Protein AF-B7K0J7-F1 (afdb_monomer)

Organism: Rippkaea orientalis (strain PCC 8801 / RF-1) (NCBI:txid41431)

Foldseek 3Di:
DAFQDDDPVLVVLVLVFLLQWDQDPVRFIKTFQQSVCVNLVHHSCVLVVVLPDDDPLNVVLVVVVQPSDWDFDFDDDPDPDDDRDTGIIDTPVNVLSVLVCCCPVVVRLSSLLVVVLCVVQPPVNSNVCSVVVHDSCVSVVSSVVSRRDDPVNSVVVVVVVVVVVVVVVD

Solvent-accessible surface area (backbone atoms only — not comparable to full-atom values): 9516 Å² total; per-residue (Å²): 138,77,53,50,87,77,59,73,71,40,54,56,31,39,56,53,16,57,66,43,46,44,75,45,97,87,69,52,50,28,33,26,43,39,37,42,18,40,31,63,76,44,53,54,56,45,58,61,54,51,61,69,48,94,42,76,64,45,51,56,42,38,75,75,67,39,75,67,63,68,47,80,41,79,45,83,60,93,55,99,82,59,72,81,45,70,42,53,24,32,44,51,69,44,46,53,52,51,38,50,44,38,24,69,77,67,60,32,60,57,30,42,40,52,48,51,50,32,69,76,63,36,59,65,53,56,49,51,32,46,74,70,71,41,85,62,63,70,55,53,57,46,46,54,54,55,32,58,40,43,73,66,59,48,51,52,52,52,50,51,53,52,50,54,57,51,59,77,78,108

Mean predicted aligned error: 8.56 Å

Nearest PDB structures (foldseek):
  6eu0-assembly1_O  TM=1.644E-01  e=5.983E+00  Saccharomyces cerevisiae S288C
  6f41-assembly1_O  TM=1.565E-01  e=8.458E+00  Saccharomyces cerevisiae S288C

Radius of gyration: 16.55 Å; Cα contacts (8 Å, |Δi|>4): 199; chains: 1; bounding box: 56×38×38 Å

Secondary structure (DSSP, 8-state):
-------HHHHHHHHHHHHT-EE-TTS-EEEEHHHHHHHTTS-TTHHHHHHHS--HHHHHHHHTT----EEEEEE--SSTT---EEEEEEEHHHHHHHHHHHHHHS--HHHHHHHHHHHHH-HHHHHHHHHTT---THHHHHHHHHHT--HHHHHHHHHHHHHHHHHTT-

Sequence (170 aa):
MHPFNIDQVHYTTLRHSIRTAIALSNGEKRIGIENIGIALGHSKQFFFKRTQRESKELKNLKQTGFSGQQVWVKIIGGDSNQELFRAKTLGLRDFVKLVTYEATVYRNMKAIILLAVFAETGIEKILEDAFSGRSIDFILDKIVHYSQWTYEELEEVLAYNRAEVRALYH

Structure (mmCIF, N/CA/C/O backbone):
data_AF-B7K0J7-F1
#
_entry.id   AF-B7K0J7-F1
#
loop_
_atom_site.group_PDB
_atom_site.id
_atom_site.type_symbol
_atom_site.label_atom_id
_atom_site.label_alt_id
_atom_site.label_comp_id
_atom_site.label_asym_id
_atom_site.label_entity_id
_atom_site.label_seq_id
_atom_site.pdbx_PDB_ins_code
_atom_site.Cartn_x
_atom_site.Cartn_y
_atom_site.Cartn_z
_atom_site.occupancy
_atom_site.B_iso_or_equiv
_atom_site.auth_seq_id
_atom_site.auth_comp_id
_atom_site.auth_asym_id
_atom_site.auth_atom_id
_atom_site.pdbx_PDB_model_num
ATOM 1 N N . MET A 1 1 ? -14.956 21.361 -13.566 1.00 52.00 1 MET A N 1
ATOM 2 C CA . MET A 1 1 ? -14.547 20.212 -12.731 1.00 52.00 1 MET A CA 1
ATOM 3 C C . MET A 1 1 ? -13.063 20.005 -12.914 1.00 52.00 1 MET A C 1
ATOM 5 O O . MET A 1 1 ? -12.617 20.060 -14.052 1.00 52.00 1 MET A O 1
ATOM 9 N N . HIS A 1 2 ? -12.303 19.873 -11.827 1.00 55.72 2 HIS A N 1
ATOM 10 C CA . HIS A 1 2 ? -10.849 19.736 -11.899 1.00 55.72 2 HIS A CA 1
ATOM 11 C C . HIS A 1 2 ? -10.445 18.285 -11.615 1.00 55.72 2 HIS A C 1
ATOM 13 O O . HIS A 1 2 ? -10.929 17.736 -10.625 1.00 55.72 2 HIS A O 1
ATOM 19 N N . PRO A 1 3 ? -9.583 17.680 -12.450 1.00 66.62 3 PRO A N 1
ATOM 20 C CA . PRO A 1 3 ? -9.031 16.354 -12.189 1.00 66.62 3 PRO A CA 1
ATOM 21 C C . PRO A 1 3 ? -8.203 16.355 -10.898 1.00 66.62 3 PRO A C 1
ATOM 23 O O . PRO A 1 3 ? -7.723 17.407 -10.451 1.00 66.62 3 PRO A O 1
ATOM 26 N N . PHE A 1 4 ? -8.006 15.178 -10.303 1.00 64.06 4 PHE A N 1
ATOM 27 C CA . PHE A 1 4 ? -7.170 15.045 -9.114 1.00 64.06 4 PHE A CA 1
ATOM 28 C C . PHE A 1 4 ? -5.702 15.305 -9.478 1.00 64.06 4 PHE A C 1
ATOM 30 O O . PHE A 1 4 ? -5.031 14.492 -10.107 1.00 64.06 4 PHE A O 1
ATOM 37 N N . ASN A 1 5 ? -5.173 16.459 -9.068 1.00 61.88 5 ASN A N 1
ATOM 38 C CA . ASN A 1 5 ? -3.778 16.796 -9.327 1.00 61.88 5 ASN A CA 1
ATOM 39 C C . ASN A 1 5 ? -2.861 15.989 -8.395 1.00 61.88 5 ASN A C 1
ATOM 41 O O . ASN A 1 5 ? -2.683 16.338 -7.225 1.00 61.88 5 ASN A O 1
ATOM 45 N N . ILE A 1 6 ? -2.298 14.897 -8.911 1.00 63.81 6 ILE A N 1
ATOM 46 C CA . ILE A 1 6 ? -1.166 14.212 -8.294 1.00 63.81 6 ILE A CA 1
ATOM 47 C C . ILE A 1 6 ? 0.085 14.554 -9.108 1.00 63.81 6 ILE A C 1
ATOM 49 O O . ILE A 1 6 ? 0.184 14.315 -10.310 1.00 63.81 6 ILE A O 1
ATOM 53 N N . ASP A 1 7 ? 1.050 15.147 -8.425 1.00 66.50 7 ASP A N 1
ATOM 54 C CA . ASP A 1 7 ? 2.318 15.622 -8.952 1.00 66.50 7 ASP A CA 1
ATOM 55 C C . ASP A 1 7 ? 3.334 14.481 -9.144 1.00 66.50 7 ASP A C 1
ATOM 57 O O . ASP A 1 7 ? 3.374 13.503 -8.391 1.00 66.50 7 ASP A O 1
ATOM 61 N N . GLN A 1 8 ? 4.214 14.629 -10.144 1.00 62.31 8 GLN A N 1
ATOM 62 C CA . GLN A 1 8 ? 5.187 13.605 -10.566 1.00 62.31 8 GLN A CA 1
ATOM 63 C C . GLN A 1 8 ? 6.116 13.085 -9.453 1.00 62.31 8 GLN A C 1
ATOM 65 O O . GLN A 1 8 ? 6.604 11.947 -9.504 1.00 62.31 8 GLN A O 1
ATOM 70 N N . VAL A 1 9 ? 6.335 13.893 -8.414 1.00 61.28 9 VAL A N 1
ATOM 71 C CA . VAL A 1 9 ? 7.146 13.549 -7.238 1.00 61.28 9 VAL A CA 1
ATOM 72 C C . VAL A 1 9 ? 6.511 12.404 -6.436 1.00 61.28 9 VAL A C 1
ATOM 74 O O . VAL A 1 9 ? 7.212 11.495 -5.973 1.00 61.28 9 VAL A O 1
ATOM 77 N N . HIS A 1 10 ? 5.181 12.375 -6.329 1.00 66.44 10 HIS A N 1
ATOM 78 C CA . HIS A 1 10 ? 4.468 11.323 -5.604 1.00 66.44 10 HIS A CA 1
ATOM 79 C C . HIS A 1 10 ? 4.527 9.975 -6.335 1.00 66.44 10 HIS A C 1
ATOM 81 O O . HIS A 1 10 ? 4.692 8.935 -5.692 1.00 66.44 10 HIS A O 1
ATOM 87 N N . TYR A 1 11 ? 4.508 9.983 -7.670 1.00 68.25 11 TYR A N 1
ATOM 88 C CA . TYR A 1 11 ? 4.612 8.765 -8.484 1.00 68.25 11 TYR A CA 1
ATOM 89 C C . TYR A 1 11 ? 5.983 8.113 -8.390 1.00 68.25 11 TYR A C 1
ATOM 91 O O . TYR A 1 11 ? 6.098 6.903 -8.177 1.00 68.25 11 TYR A O 1
ATOM 99 N N . THR A 1 12 ? 7.033 8.929 -8.488 1.00 68.88 12 THR A N 1
ATOM 100 C CA . THR A 1 12 ? 8.411 8.454 -8.346 1.00 68.88 12 THR A CA 1
ATOM 101 C C . THR A 1 12 ? 8.588 7.789 -6.987 1.00 68.88 12 THR A C 1
ATOM 103 O O . THR A 1 12 ? 9.160 6.704 -6.896 1.00 68.88 12 THR A O 1
ATOM 106 N N . THR A 1 13 ? 8.016 8.376 -5.940 1.00 72.94 13 THR A N 1
ATOM 107 C CA . THR A 1 13 ? 8.084 7.823 -4.589 1.00 72.94 13 THR A CA 1
ATOM 108 C C . THR A 1 13 ? 7.345 6.487 -4.466 1.00 72.94 13 THR A C 1
ATOM 110 O O . THR A 1 13 ? 7.898 5.537 -3.916 1.00 72.94 13 THR A O 1
ATOM 113 N N . LEU A 1 14 ? 6.142 6.357 -5.031 1.00 68.25 14 LEU A N 1
ATOM 114 C CA . LEU A 1 14 ? 5.400 5.094 -5.002 1.00 68.25 14 LEU A CA 1
ATOM 115 C C . LEU A 1 14 ? 6.125 3.971 -5.762 1.00 68.25 14 LEU A C 1
ATOM 117 O O . LEU A 1 14 ? 6.202 2.847 -5.265 1.00 68.25 14 LEU A O 1
ATOM 121 N N . ARG A 1 15 ? 6.718 4.275 -6.924 1.00 69.50 15 ARG A N 1
ATOM 122 C CA . ARG A 1 15 ? 7.559 3.326 -7.675 1.00 69.50 15 ARG A CA 1
ATOM 123 C C . ARG A 1 15 ? 8.718 2.823 -6.814 1.00 69.50 15 ARG A C 1
ATOM 125 O O . ARG A 1 15 ? 8.984 1.624 -6.779 1.00 69.50 15 ARG A O 1
ATOM 132 N N . HIS A 1 16 ? 9.376 3.721 -6.077 1.00 69.81 16 HIS A N 1
ATOM 133 C CA . HIS A 1 16 ? 10.431 3.347 -5.133 1.00 69.81 16 HIS A CA 1
ATOM 134 C C . HIS A 1 16 ? 9.893 2.503 -3.970 1.00 69.81 16 HIS A C 1
ATOM 136 O O . HIS A 1 16 ? 10.550 1.547 -3.575 1.00 69.81 16 HIS A O 1
ATOM 142 N N . SER A 1 17 ? 8.690 2.777 -3.456 1.00 68.88 17 SER A N 1
ATOM 143 C CA . SER A 1 17 ? 8.042 1.940 -2.432 1.00 68.88 17 SER A CA 1
ATOM 144 C C . SER A 1 17 ? 7.843 0.503 -2.891 1.00 68.88 17 SER A C 1
ATOM 146 O O . SER A 1 17 ? 8.211 -0.427 -2.177 1.00 68.88 17 SER A O 1
ATOM 148 N N . ILE A 1 18 ? 7.295 0.311 -4.091 1.00 69.31 18 ILE A N 1
ATOM 149 C CA . ILE A 1 18 ? 7.010 -1.026 -4.625 1.00 69.31 18 ILE A CA 1
ATOM 150 C C . ILE A 1 18 ? 8.317 -1.768 -4.927 1.00 69.31 18 ILE A C 1
ATOM 152 O O . ILE A 1 18 ? 8.426 -2.954 -4.639 1.00 69.31 18 ILE A O 1
ATOM 156 N N . ARG A 1 19 ? 9.353 -1.062 -5.393 1.00 67.69 19 ARG A N 1
ATOM 157 C CA . ARG A 1 19 ? 10.704 -1.626 -5.562 1.00 67.69 19 ARG A CA 1
ATOM 158 C C . ARG A 1 19 ? 11.373 -2.034 -4.250 1.00 67.69 19 ARG A C 1
ATOM 160 O O . ARG A 1 19 ? 12.245 -2.889 -4.264 1.00 67.69 19 ARG A O 1
ATOM 167 N N . THR A 1 20 ? 10.961 -1.452 -3.123 1.00 69.38 20 THR A N 1
ATOM 168 C CA . THR A 1 20 ? 11.383 -1.897 -1.782 1.00 69.38 20 THR A CA 1
ATOM 169 C C . THR A 1 20 ? 10.524 -3.035 -1.229 1.00 69.38 20 THR A C 1
ATOM 171 O O . THR A 1 20 ? 10.595 -3.330 -0.033 1.00 69.38 20 THR A O 1
ATOM 174 N N . ALA A 1 21 ? 9.688 -3.668 -2.057 1.00 73.62 21 ALA A N 1
ATOM 175 C CA . ALA A 1 21 ? 9.118 -4.952 -1.699 1.00 73.62 21 ALA A CA 1
ATOM 176 C C . ALA A 1 21 ? 10.246 -5.968 -1.492 1.00 73.62 21 ALA A C 1
ATOM 178 O O . ALA A 1 21 ? 11.230 -5.985 -2.229 1.00 73.62 21 ALA A O 1
ATOM 179 N N . ILE A 1 22 ? 10.107 -6.816 -0.476 1.00 73.88 22 ILE A N 1
ATOM 180 C CA . ILE A 1 22 ? 11.058 -7.881 -0.153 1.00 73.88 22 ILE A CA 1
ATOM 181 C C . ILE A 1 22 ? 10.269 -9.157 0.121 1.00 73.88 22 ILE A C 1
ATOM 183 O O . ILE A 1 22 ? 9.296 -9.137 0.879 1.00 73.88 22 ILE A O 1
ATOM 187 N N . ALA A 1 23 ? 10.691 -10.263 -0.484 1.00 76.31 23 ALA A N 1
ATOM 188 C CA . ALA A 1 23 ? 10.236 -11.594 -0.117 1.00 76.31 23 ALA A CA 1
ATOM 189 C C . ALA A 1 23 ? 11.196 -12.167 0.935 1.00 76.31 23 ALA A C 1
ATOM 191 O O . ALA A 1 23 ? 12.412 -12.181 0.738 1.00 76.31 23 ALA A O 1
ATOM 192 N N . LEU A 1 24 ? 10.660 -12.598 2.073 1.00 78.44 24 LEU A N 1
ATOM 193 C CA . LEU A 1 24 ? 11.421 -13.302 3.101 1.00 78.44 24 LEU A CA 1
ATOM 194 C C . LEU A 1 24 ? 11.575 -14.788 2.738 1.00 78.44 24 LEU A C 1
ATOM 196 O O . LEU A 1 24 ? 10.800 -15.336 1.957 1.00 78.44 24 LEU A O 1
ATOM 200 N N . SER A 1 25 ? 12.550 -15.468 3.348 1.00 76.19 25 SER A N 1
ATOM 201 C CA . SER A 1 25 ? 12.823 -16.899 3.114 1.00 76.19 25 SER A CA 1
ATOM 202 C C . SER A 1 25 ? 11.660 -17.828 3.484 1.00 76.19 25 SER A C 1
ATOM 204 O O . SER A 1 25 ? 11.588 -18.947 2.988 1.00 76.19 25 SER A O 1
ATOM 206 N N . ASN A 1 26 ? 10.735 -17.366 4.326 1.00 81.06 26 ASN A N 1
ATOM 207 C CA . ASN A 1 26 ? 9.499 -18.065 4.685 1.00 81.06 26 ASN A CA 1
ATOM 208 C C . ASN A 1 26 ? 8.348 -17.832 3.678 1.00 81.06 26 ASN A C 1
ATOM 210 O O . ASN A 1 26 ? 7.218 -18.223 3.955 1.00 81.06 26 ASN A O 1
ATOM 214 N N . GLY A 1 27 ? 8.604 -17.157 2.552 1.00 82.44 27 GLY A N 1
ATOM 215 C CA . GLY A 1 27 ? 7.600 -16.807 1.543 1.00 82.44 27 GLY A CA 1
ATOM 216 C C . GLY A 1 27 ? 6.769 -15.561 1.873 1.00 82.44 27 GLY A C 1
ATOM 217 O O . GLY A 1 27 ? 5.937 -15.146 1.066 1.00 82.44 27 GLY A O 1
ATOM 218 N N . GLU A 1 28 ? 6.984 -14.925 3.028 1.00 84.56 28 GLU A N 1
ATOM 219 C CA . GLU A 1 28 ? 6.267 -13.708 3.394 1.00 84.56 28 GLU A CA 1
ATOM 220 C C . GLU A 1 28 ? 6.708 -12.529 2.515 1.00 84.56 28 GLU A C 1
ATOM 222 O O . GLU A 1 28 ? 7.876 -12.137 2.499 1.00 84.56 28 GLU A O 1
ATOM 227 N N . LYS A 1 29 ? 5.747 -11.917 1.816 1.00 86.00 29 LYS A N 1
ATOM 228 C CA . LYS A 1 29 ? 5.955 -10.688 1.042 1.00 86.00 29 LYS A CA 1
ATOM 229 C C . LYS A 1 29 ? 5.757 -9.470 1.954 1.00 86.00 29 LYS A C 1
ATOM 231 O O . LYS A 1 29 ? 4.712 -9.316 2.598 1.00 86.00 29 LYS A O 1
ATOM 236 N N . ARG A 1 30 ? 6.751 -8.585 2.008 1.00 86.69 30 ARG A N 1
ATOM 237 C CA . ARG A 1 30 ? 6.750 -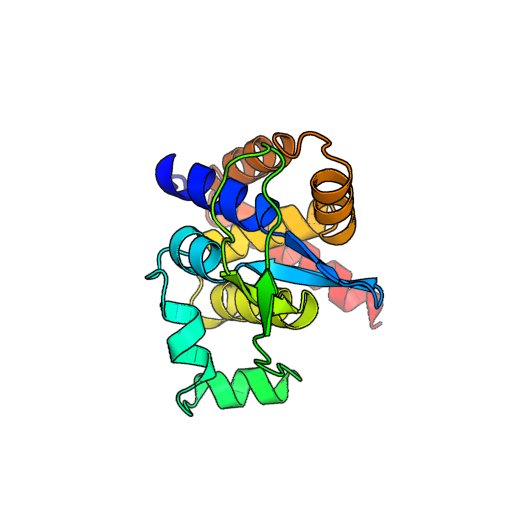7.366 2.832 1.00 86.69 30 ARG A CA 1
ATOM 238 C C . ARG A 1 30 ? 7.079 -6.142 1.986 1.00 86.69 30 ARG A C 1
ATOM 240 O O . ARG A 1 30 ? 7.755 -6.265 0.973 1.00 86.69 30 ARG A O 1
ATOM 247 N N . ILE A 1 31 ? 6.617 -4.963 2.397 1.00 85.75 31 ILE A N 1
ATOM 248 C CA . ILE A 1 31 ? 6.839 -3.702 1.668 1.00 85.75 31 ILE A CA 1
ATOM 249 C C . ILE A 1 31 ? 7.470 -2.657 2.591 1.00 85.75 31 ILE A C 1
ATOM 251 O O . ILE A 1 31 ? 7.086 -2.542 3.759 1.00 85.75 31 ILE A O 1
ATOM 255 N N . GLY A 1 32 ? 8.444 -1.901 2.075 1.00 85.12 32 GLY A N 1
ATOM 256 C CA . GLY A 1 32 ? 9.087 -0.789 2.775 1.00 85.12 32 GLY A CA 1
ATOM 257 C C . GLY A 1 32 ? 8.123 0.367 3.068 1.00 85.12 32 GLY A C 1
ATOM 258 O O . GLY A 1 32 ? 7.550 0.955 2.156 1.00 85.12 32 GLY A O 1
ATOM 259 N N . ILE A 1 33 ? 7.949 0.726 4.343 1.00 83.44 33 ILE A N 1
ATOM 260 C CA . ILE A 1 33 ? 6.883 1.656 4.771 1.00 83.44 33 ILE A CA 1
ATOM 261 C C . ILE A 1 33 ? 7.216 3.142 4.612 1.00 83.44 33 ILE A C 1
ATOM 263 O O . ILE A 1 33 ? 6.311 3.974 4.621 1.00 83.44 33 ILE A O 1
ATOM 267 N N . GLU A 1 34 ? 8.494 3.496 4.499 1.00 81.81 34 GLU A N 1
ATOM 268 C CA . GLU A 1 34 ? 8.930 4.899 4.502 1.00 81.81 34 GLU A CA 1
ATOM 269 C C . GLU A 1 34 ? 8.513 5.623 3.222 1.00 81.81 34 GLU A C 1
ATOM 271 O O . GLU A 1 34 ? 7.915 6.700 3.268 1.00 81.81 34 GLU A O 1
ATOM 276 N N . ASN A 1 35 ? 8.771 4.988 2.078 1.00 76.56 35 ASN A N 1
ATOM 277 C CA . ASN A 1 35 ? 8.389 5.517 0.776 1.00 76.56 35 ASN A CA 1
ATOM 278 C C . ASN A 1 35 ? 6.863 5.480 0.595 1.00 76.56 35 ASN A C 1
ATOM 280 O O . ASN A 1 35 ? 6.307 6.350 -0.069 1.00 76.56 35 ASN A O 1
ATOM 284 N N . ILE A 1 36 ? 6.156 4.537 1.235 1.00 78.25 36 ILE A N 1
ATOM 285 C CA . ILE A 1 36 ? 4.684 4.515 1.240 1.00 78.25 36 ILE A CA 1
ATOM 286 C C . ILE A 1 36 ? 4.140 5.736 1.983 1.00 78.25 36 ILE A C 1
ATOM 288 O O . ILE A 1 36 ? 3.197 6.361 1.505 1.00 78.25 36 ILE A O 1
ATOM 292 N N . GLY A 1 37 ? 4.735 6.088 3.130 1.00 82.12 37 GLY A N 1
ATOM 293 C CA . GLY A 1 37 ? 4.403 7.308 3.873 1.00 82.12 37 GLY A CA 1
ATOM 294 C C . GLY A 1 37 ? 4.378 8.517 2.952 1.00 82.12 37 GLY A C 1
ATOM 295 O O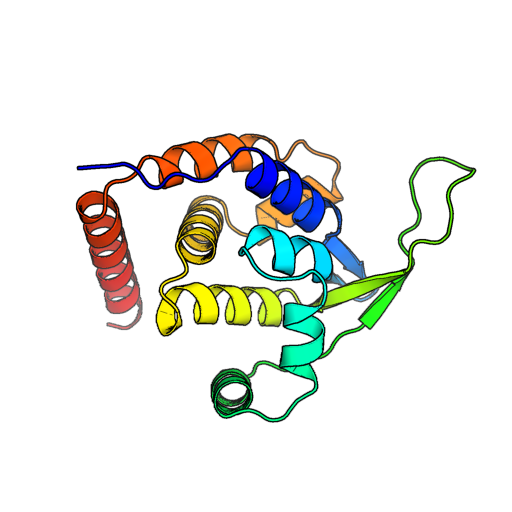 . GLY A 1 37 ? 3.349 9.173 2.819 1.00 82.12 37 GLY A O 1
ATOM 296 N N . ILE A 1 38 ? 5.478 8.727 2.235 1.00 81.38 38 ILE A N 1
ATOM 297 C CA . ILE A 1 38 ? 5.599 9.822 1.271 1.00 81.38 38 ILE A CA 1
ATOM 2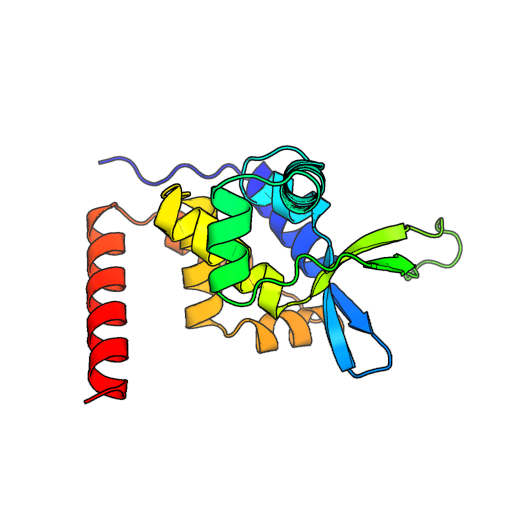98 C C . ILE A 1 38 ? 4.606 9.669 0.109 1.00 81.38 38 ILE A C 1
ATOM 300 O O . ILE A 1 38 ? 3.946 10.638 -0.255 1.00 81.38 38 ILE A O 1
ATOM 304 N N . ALA A 1 39 ? 4.450 8.468 -0.454 1.00 76.75 39 ALA A N 1
ATOM 305 C CA . ALA A 1 39 ? 3.552 8.225 -1.584 1.00 76.75 39 ALA A CA 1
ATOM 306 C C . ALA A 1 39 ? 2.087 8.546 -1.252 1.00 76.75 39 ALA A C 1
ATOM 308 O O . ALA A 1 39 ? 1.334 8.961 -2.126 1.00 76.75 39 ALA A O 1
ATOM 309 N N . LEU A 1 40 ? 1.697 8.413 0.017 1.00 82.56 40 LEU A N 1
ATOM 310 C CA . LEU A 1 40 ? 0.369 8.761 0.517 1.00 82.56 40 LEU A CA 1
ATOM 311 C C . LEU A 1 40 ? 0.261 10.214 1.017 1.00 82.56 40 LEU A C 1
ATOM 313 O O . LEU A 1 40 ? -0.782 10.597 1.541 1.00 82.56 40 LEU A O 1
ATOM 317 N N . GLY A 1 41 ? 1.297 11.037 0.814 1.00 82.00 41 GLY A N 1
ATOM 318 C CA . GLY A 1 41 ? 1.329 12.453 1.194 1.00 82.00 41 GLY A CA 1
ATOM 319 C C . GLY A 1 41 ? 1.721 12.717 2.650 1.00 82.00 41 GLY A C 1
ATOM 320 O O . GLY A 1 41 ? 1.505 13.818 3.150 1.00 82.00 41 GLY A O 1
ATOM 321 N N . HIS A 1 42 ? 2.292 11.729 3.338 1.00 86.62 42 HIS A N 1
ATOM 322 C CA . HIS A 1 42 ? 2.717 11.825 4.733 1.00 86.62 42 HIS A CA 1
ATOM 323 C C . HIS A 1 42 ? 4.246 11.899 4.872 1.00 86.62 42 HIS A C 1
ATOM 325 O O . HIS A 1 42 ? 5.008 11.739 3.922 1.00 86.62 42 HIS A O 1
ATOM 331 N N . SER A 1 43 ? 4.736 12.106 6.098 1.00 84.12 43 SER A N 1
ATOM 332 C CA . SER A 1 43 ? 6.178 12.013 6.384 1.00 84.12 43 SER A CA 1
ATOM 333 C C . SER A 1 43 ? 6.702 10.568 6.285 1.00 84.12 43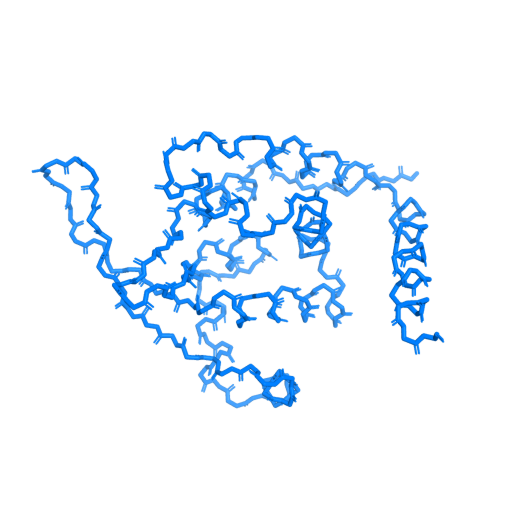 SER A C 1
ATOM 335 O O . SER A 1 43 ? 5.966 9.618 6.559 1.00 84.12 43 SER A O 1
ATOM 337 N N . LYS A 1 44 ? 8.007 10.388 6.018 1.00 80.94 44 LYS A N 1
ATOM 338 C CA . LYS A 1 44 ? 8.688 9.067 6.017 1.00 80.94 44 LYS A CA 1
ATOM 339 C C . LYS A 1 44 ? 8.403 8.231 7.270 1.00 80.94 44 LYS A C 1
ATOM 341 O O . LYS A 1 44 ? 8.267 7.016 7.212 1.00 80.94 44 LYS A O 1
ATOM 346 N N . GLN A 1 45 ? 8.306 8.894 8.420 1.00 80.56 45 GLN A N 1
ATOM 347 C CA . GLN A 1 45 ? 8.113 8.251 9.720 1.00 80.56 45 GLN A CA 1
ATOM 348 C C . GLN A 1 45 ? 6.639 8.104 10.107 1.00 80.56 45 GLN A C 1
ATOM 350 O O . GLN A 1 45 ? 6.354 7.623 11.202 1.00 80.56 45 GLN A O 1
ATOM 355 N N . PHE A 1 46 ? 5.700 8.545 9.269 1.00 82.44 46 PHE A N 1
ATOM 356 C CA . PHE A 1 46 ? 4.289 8.616 9.634 1.00 82.44 46 PHE A CA 1
ATOM 357 C C . PHE A 1 46 ? 3.748 7.257 10.072 1.00 82.44 46 PHE A C 1
ATOM 359 O O . PHE A 1 46 ? 3.305 7.107 11.210 1.00 82.44 46 PHE A O 1
ATOM 366 N N . PHE A 1 47 ? 3.881 6.238 9.221 1.00 76.75 47 PHE A N 1
ATOM 367 C CA . PHE A 1 47 ? 3.399 4.898 9.547 1.00 76.75 47 PHE A CA 1
ATOM 368 C C . PHE A 1 47 ? 4.169 4.257 10.692 1.00 76.75 47 PHE A C 1
ATOM 370 O O . PHE A 1 47 ? 3.573 3.580 11.525 1.00 76.75 47 PHE A O 1
ATOM 377 N N . PHE A 1 48 ? 5.464 4.547 10.810 1.00 77.75 48 PHE A N 1
ATOM 378 C CA . PHE A 1 48 ? 6.251 4.115 11.957 1.00 77.75 48 PHE A CA 1
ATOM 379 C C . PHE A 1 48 ? 5.672 4.644 13.278 1.00 77.75 48 PHE A C 1
ATOM 381 O O . PHE A 1 48 ? 5.319 3.862 14.163 1.00 77.75 48 PHE A O 1
ATOM 388 N N . LYS A 1 49 ? 5.490 5.963 13.387 1.00 79.62 49 LYS A N 1
ATOM 389 C CA . LYS A 1 49 ? 4.931 6.608 14.584 1.00 79.62 49 LYS A CA 1
ATOM 390 C C . LYS A 1 49 ? 3.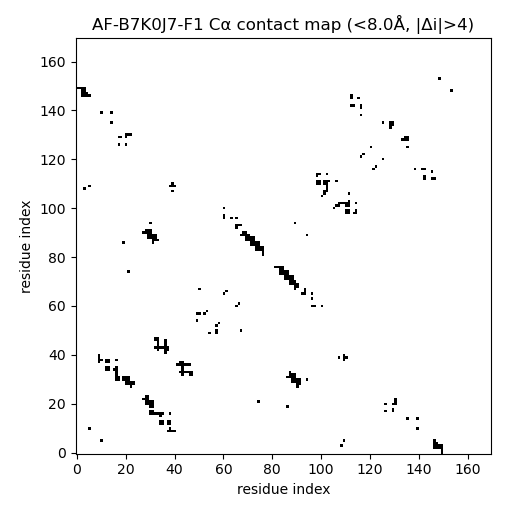510 6.125 14.868 1.00 79.62 49 LYS A C 1
ATOM 392 O O . LYS A 1 49 ? 3.158 5.869 16.019 1.00 79.62 49 LYS A O 1
ATOM 397 N N . ARG A 1 50 ? 2.716 5.940 13.812 1.00 74.00 50 ARG A N 1
ATOM 398 C CA . ARG A 1 50 ? 1.315 5.519 13.889 1.00 74.00 50 ARG A CA 1
ATOM 399 C C . ARG A 1 50 ? 1.136 4.104 14.435 1.00 74.00 50 ARG A C 1
ATOM 401 O O . ARG A 1 50 ? 0.173 3.846 15.143 1.00 74.00 50 ARG A O 1
ATOM 408 N N . THR A 1 51 ? 2.066 3.198 14.145 1.00 72.50 51 THR A N 1
ATOM 409 C CA . THR A 1 51 ? 2.033 1.828 14.687 1.00 72.50 51 THR A CA 1
ATOM 410 C C . THR A 1 51 ? 2.542 1.701 16.121 1.00 72.50 51 THR A C 1
ATOM 412 O O . THR A 1 51 ? 2.271 0.691 16.761 1.00 72.50 51 THR A O 1
ATOM 415 N N . GLN A 1 52 ? 3.285 2.690 16.628 1.00 73.50 52 GLN A N 1
ATOM 416 C CA . GLN A 1 52 ? 3.872 2.636 17.971 1.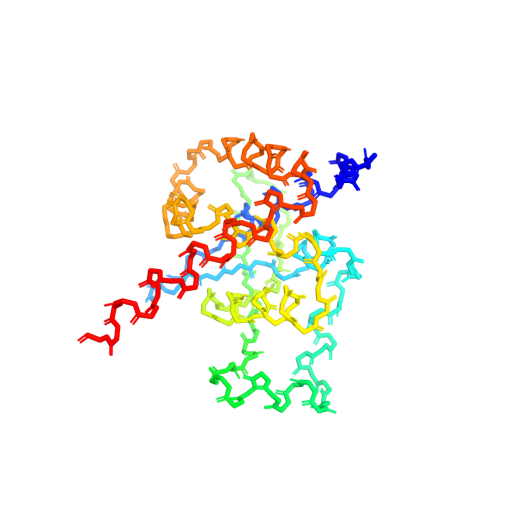00 73.50 52 GLN A CA 1
ATOM 417 C C . GLN A 1 52 ? 2.999 3.287 19.041 1.00 73.50 52 GLN A C 1
ATOM 419 O O . GLN A 1 52 ? 2.997 2.842 20.186 1.00 73.50 52 GLN A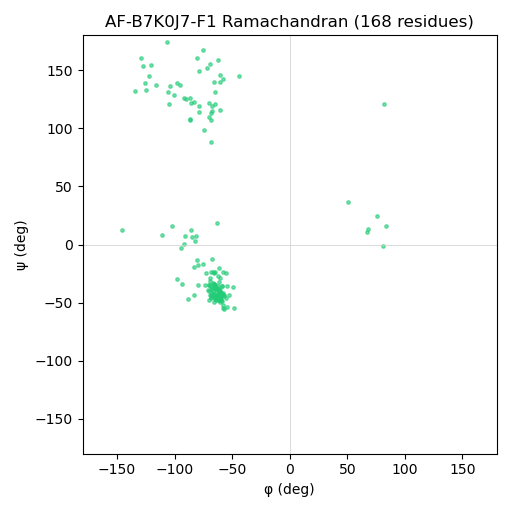 O 1
ATOM 424 N N . ARG A 1 53 ? 2.274 4.352 18.691 1.00 76.12 53 ARG A N 1
ATOM 425 C CA . ARG A 1 53 ? 1.436 5.076 19.645 1.00 76.12 53 ARG A CA 1
ATOM 426 C C . ARG A 1 53 ? 0.036 4.481 19.665 1.00 76.12 53 ARG A C 1
ATOM 428 O O . ARG A 1 53 ? -0.627 4.436 18.631 1.00 76.12 53 ARG A O 1
ATOM 435 N N . GLU A 1 54 ? -0.446 4.083 20.841 1.00 71.81 54 GLU A N 1
ATOM 436 C CA . GLU A 1 54 ? -1.857 3.731 20.988 1.00 71.81 54 GLU A CA 1
ATOM 437 C C . GLU A 1 54 ? -2.735 4.941 20.655 1.00 71.81 54 GLU A C 1
ATOM 439 O O . GLU A 1 54 ? -2.703 5.973 21.326 1.00 71.81 54 GLU A O 1
ATOM 444 N N . SER A 1 55 ? -3.518 4.811 19.589 1.00 80.19 55 SER A N 1
ATOM 445 C CA . SER A 1 55 ? -4.526 5.780 19.177 1.00 80.19 55 SER A CA 1
ATOM 446 C C . SER A 1 55 ? -5.854 5.068 18.936 1.00 80.19 55 SER A C 1
ATOM 448 O O . SER A 1 55 ? -5.899 3.853 18.722 1.00 80.19 55 SER A O 1
ATOM 450 N N . LYS A 1 56 ? -6.957 5.824 18.950 1.00 81.06 56 LYS A N 1
ATOM 451 C CA . LYS A 1 56 ? -8.281 5.304 18.567 1.00 81.06 56 LYS A CA 1
ATOM 452 C C . LYS A 1 56 ? -8.244 4.666 17.171 1.00 81.06 56 LYS A C 1
ATOM 454 O O . LYS A 1 56 ? -8.855 3.634 16.936 1.00 81.06 56 LYS A O 1
ATOM 459 N N . GLU A 1 57 ? -7.451 5.241 16.277 1.00 77.94 57 GLU A N 1
ATOM 460 C CA . GLU A 1 57 ? -7.259 4.768 14.906 1.00 77.94 57 GLU A CA 1
ATOM 461 C C . GLU A 1 57 ? -6.503 3.434 14.871 1.00 77.94 57 GLU A C 1
ATOM 463 O O . GLU A 1 57 ? -6.912 2.513 14.170 1.00 77.94 57 GLU A O 1
ATOM 468 N N . LEU A 1 58 ? -5.435 3.289 15.668 1.00 79.31 58 LEU A N 1
ATOM 469 C CA . LEU A 1 58 ? -4.704 2.026 15.781 1.00 79.31 58 LEU A CA 1
ATOM 470 C C . LEU A 1 58 ? -5.583 0.926 16.391 1.00 79.31 58 LEU A C 1
ATOM 472 O O . LEU A 1 58 ? -5.479 -0.227 15.983 1.00 79.31 58 LEU A O 1
ATOM 476 N N . LYS A 1 59 ? -6.478 1.269 17.328 1.00 83.75 59 LYS A N 1
ATOM 477 C CA . LYS A 1 59 ? -7.477 0.329 17.863 1.00 83.75 59 LYS A CA 1
ATOM 478 C C . LYS A 1 59 ? -8.438 -0.147 16.770 1.00 83.75 59 LYS A C 1
ATOM 480 O O . LYS A 1 59 ? -8.628 -1.353 16.639 1.00 83.75 59 LYS A O 1
ATOM 485 N N . ASN A 1 60 ? -8.964 0.763 15.950 1.00 82.50 60 ASN A N 1
ATOM 486 C CA . ASN A 1 60 ? -9.829 0.410 14.818 1.00 82.50 60 ASN A CA 1
ATOM 487 C C . ASN A 1 60 ? -9.097 -0.484 13.806 1.00 82.50 60 ASN A C 1
ATOM 489 O O . ASN A 1 60 ? -9.627 -1.504 13.379 1.00 82.50 60 ASN A O 1
ATOM 493 N N . LEU A 1 61 ? -7.845 -0.158 13.473 1.00 82.88 61 LEU A N 1
ATOM 494 C CA . LEU A 1 61 ? -7.014 -1.004 12.615 1.00 82.88 61 LEU A CA 1
ATOM 495 C C . LEU A 1 61 ? -6.817 -2.398 13.227 1.00 82.88 61 LEU A C 1
ATOM 497 O O . LEU A 1 61 ? -7.036 -3.400 12.546 1.00 82.88 61 LEU A O 1
ATOM 501 N N . LYS A 1 62 ? -6.461 -2.492 14.514 1.00 86.25 62 LYS A N 1
ATOM 502 C CA . LYS A 1 62 ? -6.280 -3.777 15.212 1.00 86.25 62 LYS A CA 1
ATOM 503 C C . LYS A 1 62 ? -7.548 -4.639 15.196 1.00 86.25 62 LYS A C 1
ATOM 505 O O . LYS A 1 62 ? -7.431 -5.849 15.034 1.00 86.25 62 LYS A O 1
ATOM 510 N N . GLN A 1 63 ? -8.742 -4.043 15.275 1.00 86.12 63 GLN A N 1
ATOM 511 C CA . GLN A 1 63 ? -10.017 -4.772 15.147 1.00 86.12 63 GLN A CA 1
ATOM 512 C C . GLN A 1 63 ? -10.196 -5.433 13.772 1.00 86.12 63 GLN A C 1
ATOM 514 O O . GLN A 1 63 ? -10.825 -6.479 13.674 1.00 86.12 63 GLN A O 1
ATOM 519 N N . THR A 1 64 ? -9.576 -4.891 12.719 1.00 80.62 64 THR A N 1
ATOM 520 C CA . THR A 1 64 ? -9.531 -5.531 11.389 1.00 80.62 64 THR A CA 1
ATOM 521 C C . THR A 1 64 ? -8.439 -6.607 11.277 1.00 80.62 64 THR A C 1
ATOM 523 O O . THR A 1 64 ? -8.148 -7.114 10.193 1.00 80.62 64 THR A O 1
ATOM 526 N N . GLY A 1 65 ? -7.770 -6.945 12.384 1.00 85.81 65 GLY A N 1
ATOM 527 C CA . GLY A 1 65 ? -6.634 -7.864 12.441 1.00 85.81 65 GLY A CA 1
ATOM 528 C C . GLY A 1 65 ? -5.325 -7.259 11.927 1.00 85.81 65 GLY A C 1
ATOM 529 O O . GLY A 1 65 ? -4.494 -7.995 11.396 1.00 85.81 65 GLY A O 1
ATOM 530 N N . PHE A 1 66 ? -5.174 -5.932 11.949 1.00 88.12 66 PHE A N 1
ATOM 531 C CA . PHE A 1 66 ? -3.894 -5.277 11.664 1.00 88.12 66 PHE A CA 1
ATOM 532 C C . PHE A 1 66 ? -2.895 -5.600 12.779 1.00 88.12 66 PHE A C 1
ATOM 534 O O . PHE A 1 66 ? -3.139 -5.250 13.937 1.00 88.12 66 PHE A O 1
ATOM 541 N N . SER A 1 67 ? -1.781 -6.254 12.447 1.00 87.62 67 SER A N 1
ATOM 542 C CA . SER A 1 67 ? -0.767 -6.614 13.448 1.00 87.62 67 SER A CA 1
ATOM 543 C C . SER A 1 67 ? 0.132 -5.427 13.801 1.00 87.62 67 SER A C 1
ATOM 545 O O . SER A 1 67 ? 0.556 -5.276 14.946 1.00 87.62 67 SER A O 1
ATOM 547 N N . GLY A 1 68 ? 0.420 -4.570 12.816 1.00 83.94 68 GLY A N 1
ATOM 548 C CA . GLY A 1 68 ? 1.393 -3.488 12.937 1.00 83.94 68 GLY A CA 1
ATOM 549 C C . GLY A 1 68 ? 2.834 -3.979 13.077 1.00 83.94 68 GLY A C 1
ATOM 550 O O . GLY A 1 68 ? 3.717 -3.175 13.379 1.00 83.94 68 GLY A O 1
ATOM 551 N N . GLN A 1 69 ? 3.092 -5.276 12.864 1.00 86.12 69 GLN A N 1
ATOM 552 C CA . GLN A 1 69 ? 4.412 -5.864 13.032 1.00 86.12 69 GLN A CA 1
ATOM 553 C C . GLN A 1 69 ? 5.363 -5.348 11.954 1.00 86.12 69 GLN A C 1
ATOM 555 O O . GLN A 1 69 ? 5.253 -5.667 10.766 1.00 86.12 69 GLN A O 1
ATOM 560 N N . GLN A 1 70 ? 6.351 -4.576 12.394 1.00 86.06 70 GLN A N 1
ATOM 561 C CA . GLN A 1 70 ? 7.394 -4.048 11.532 1.00 86.06 70 GLN A CA 1
ATOM 562 C C . GLN A 1 70 ? 8.692 -4.814 11.729 1.00 86.06 70 GLN A C 1
ATOM 564 O O . GLN A 1 70 ? 9.107 -5.067 12.858 1.00 86.06 70 GLN A O 1
ATOM 569 N N . VAL A 1 71 ? 9.350 -5.134 10.621 1.00 85.06 71 VAL A N 1
ATOM 570 C CA . VAL A 1 71 ? 10.608 -5.882 10.609 1.00 85.06 71 VAL A CA 1
ATOM 571 C C . VAL A 1 71 ? 11.637 -5.073 9.839 1.00 85.06 71 VAL A C 1
ATOM 573 O O . VAL A 1 71 ? 11.350 -4.551 8.758 1.00 85.06 71 VAL A O 1
ATOM 576 N N . TRP A 1 72 ? 12.828 -4.953 10.416 1.00 83.00 72 TRP A N 1
ATOM 577 C CA . TRP A 1 72 ? 13.988 -4.415 9.722 1.00 83.00 72 TRP A CA 1
ATOM 578 C C . TRP A 1 72 ? 14.567 -5.501 8.833 1.00 83.00 72 TRP A C 1
ATOM 580 O O . TRP A 1 72 ? 14.978 -6.549 9.329 1.00 83.00 72 TRP A O 1
ATOM 590 N N . VAL A 1 73 ? 14.596 -5.250 7.531 1.00 78.25 73 VAL A N 1
ATOM 591 C CA . VAL A 1 73 ? 15.129 -6.199 6.559 1.00 78.25 73 VAL A CA 1
ATOM 592 C C . VAL A 1 73 ? 16.348 -5.583 5.894 1.00 78.25 73 VAL A C 1
ATOM 594 O O . VAL A 1 73 ? 16.369 -4.392 5.575 1.00 78.25 73 VAL A O 1
ATOM 597 N N . LYS A 1 74 ? 17.387 -6.400 5.736 1.00 71.62 74 LYS A N 1
ATOM 598 C CA . LYS A 1 74 ? 18.607 -6.039 5.022 1.00 71.62 74 LYS A CA 1
ATOM 599 C C . LYS A 1 74 ? 18.322 -6.159 3.526 1.00 71.62 74 LYS A C 1
ATOM 601 O O . LYS A 1 74 ? 18.077 -7.265 3.051 1.00 71.62 74 LYS A O 1
ATOM 606 N N . ILE A 1 75 ? 18.335 -5.045 2.804 1.00 65.25 75 ILE A N 1
ATOM 607 C CA . ILE A 1 75 ? 18.263 -5.052 1.343 1.00 65.25 75 ILE A CA 1
ATOM 608 C C . ILE A 1 75 ? 19.689 -5.225 0.830 1.00 65.25 75 ILE A C 1
ATOM 610 O O . ILE A 1 75 ? 20.572 -4.437 1.166 1.00 65.25 75 ILE A O 1
ATOM 614 N N . ILE A 1 76 ? 19.920 -6.278 0.051 1.00 57.09 76 ILE A N 1
ATOM 615 C CA . ILE A 1 76 ? 21.171 -6.442 -0.688 1.00 57.09 76 ILE A CA 1
ATOM 616 C C . ILE A 1 76 ? 20.972 -5.700 -2.010 1.00 57.09 76 ILE A C 1
ATOM 618 O O . ILE A 1 76 ? 20.178 -6.130 -2.843 1.00 57.09 76 ILE A O 1
ATOM 622 N N . GLY A 1 77 ? 21.621 -4.544 -2.160 1.00 55.06 77 GLY A N 1
ATOM 623 C CA . GLY A 1 77 ? 21.661 -3.826 -3.433 1.00 55.06 77 GLY A CA 1
ATOM 624 C C . GLY A 1 77 ? 22.428 -4.644 -4.472 1.00 55.06 77 GLY A C 1
ATOM 625 O O . GLY A 1 77 ? 23.426 -5.276 -4.138 1.00 55.06 77 GLY A O 1
ATOM 626 N N . GLY A 1 78 ? 21.942 -4.658 -5.715 1.00 45.75 78 GLY A N 1
ATOM 627 C CA . GLY A 1 78 ? 22.500 -5.474 -6.801 1.00 45.75 78 GLY A CA 1
ATOM 628 C C . GLY A 1 78 ? 23.904 -5.073 -7.268 1.00 45.75 78 GLY A C 1
ATOM 629 O O . GLY A 1 78 ? 24.532 -5.859 -7.968 1.00 45.75 78 GLY A O 1
ATOM 630 N N . ASP A 1 79 ? 24.416 -3.908 -6.860 1.00 48.09 79 ASP A N 1
ATOM 631 C CA . ASP A 1 79 ? 25.773 -3.470 -7.191 1.00 48.09 79 ASP A CA 1
ATOM 632 C C . ASP A 1 79 ? 26.736 -3.700 -6.026 1.00 48.09 79 ASP A C 1
ATOM 634 O O . ASP A 1 79 ? 26.508 -3.280 -4.888 1.00 48.09 79 ASP A O 1
ATOM 638 N N . SER A 1 80 ? 27.849 -4.353 -6.354 1.00 45.78 80 SER A N 1
ATOM 639 C CA . SER A 1 80 ? 28.855 -4.981 -5.489 1.00 45.78 80 SER A CA 1
ATOM 640 C C . SER A 1 80 ? 29.640 -4.051 -4.551 1.00 45.78 80 SER A C 1
ATOM 642 O O . SER A 1 80 ? 30.698 -4.440 -4.068 1.00 45.78 80 SER A O 1
ATOM 644 N N . ASN A 1 81 ? 29.154 -2.840 -4.276 1.00 46.41 81 ASN A N 1
ATOM 645 C CA . ASN A 1 81 ? 29.800 -1.887 -3.370 1.00 46.41 81 ASN A CA 1
ATOM 646 C C . ASN A 1 81 ? 28.833 -1.009 -2.554 1.00 46.41 81 ASN A C 1
ATOM 648 O O . ASN A 1 81 ? 29.269 -0.026 -1.957 1.00 46.41 81 ASN A O 1
ATOM 652 N N . GLN A 1 82 ? 27.533 -1.318 -2.510 1.00 48.22 82 GLN A N 1
ATOM 653 C CA . GLN A 1 82 ? 26.561 -0.452 -1.834 1.00 48.22 82 GLN A CA 1
ATOM 654 C C . GLN A 1 82 ? 26.208 -0.902 -0.413 1.00 48.22 82 GLN A C 1
ATOM 656 O O . GLN A 1 82 ? 26.040 -2.084 -0.113 1.00 48.22 82 GLN A O 1
ATOM 661 N N . GLU A 1 83 ? 26.110 0.102 0.457 1.00 47.16 83 GLU A N 1
ATOM 662 C CA . GLU A 1 83 ? 25.774 0.026 1.873 1.00 47.16 83 GLU A CA 1
ATOM 663 C C . GLU A 1 83 ? 24.599 -0.915 2.162 1.00 47.16 83 GLU A C 1
ATOM 665 O O . GLU A 1 83 ? 23.628 -1.023 1.415 1.00 47.16 83 GLU A O 1
ATOM 670 N N . LEU A 1 84 ? 24.671 -1.592 3.307 1.00 51.84 84 LEU A N 1
ATOM 671 C CA . LEU A 1 84 ? 23.595 -2.440 3.802 1.00 51.84 84 LEU A CA 1
ATOM 672 C C . LEU A 1 84 ? 22.398 -1.572 4.202 1.00 51.84 84 LEU A C 1
ATOM 674 O O . LEU A 1 84 ? 22.264 -1.183 5.364 1.00 51.84 84 LEU A O 1
ATOM 678 N N . PHE A 1 85 ? 21.508 -1.291 3.255 1.00 57.75 85 PHE A N 1
ATOM 679 C CA . PHE A 1 85 ? 20.280 -0.562 3.536 1.00 57.75 85 PHE A CA 1
ATOM 680 C C . PHE A 1 85 ? 19.368 -1.424 4.413 1.00 57.75 85 PHE A C 1
ATOM 682 O O . PHE A 1 85 ? 18.896 -2.493 4.018 1.00 57.75 85 PHE A O 1
ATOM 689 N N . ARG A 1 86 ? 19.123 -0.964 5.643 1.00 68.88 86 ARG A N 1
ATOM 690 C CA . ARG A 1 86 ? 18.077 -1.520 6.503 1.00 68.88 86 ARG A CA 1
ATOM 691 C C . ARG A 1 86 ? 16.780 -0.801 6.173 1.00 68.88 86 ARG A C 1
ATOM 693 O O . ARG A 1 86 ? 16.617 0.359 6.533 1.00 68.88 86 ARG A O 1
ATOM 700 N N . ALA A 1 87 ? 15.856 -1.491 5.519 1.00 73.12 87 ALA A N 1
ATOM 701 C CA . ALA A 1 87 ? 14.522 -0.962 5.286 1.00 73.12 87 ALA A CA 1
ATOM 702 C C . ALA A 1 87 ? 13.569 -1.452 6.369 1.00 73.12 87 ALA A C 1
ATOM 704 O O . ALA A 1 87 ? 13.560 -2.632 6.740 1.00 73.12 87 ALA A O 1
ATOM 705 N N . LYS A 1 88 ? 12.730 -0.543 6.863 1.00 85.19 88 LYS A N 1
ATOM 706 C CA . LYS A 1 88 ? 11.622 -0.914 7.730 1.00 85.19 88 LYS A CA 1
ATOM 707 C C . LYS A 1 88 ? 10.446 -1.370 6.883 1.00 85.19 88 LYS A C 1
ATOM 709 O O . LYS A 1 88 ? 9.958 -0.624 6.038 1.00 85.19 88 LYS A O 1
ATOM 714 N N . THR A 1 89 ? 9.984 -2.589 7.121 1.00 86.94 89 THR A N 1
ATOM 715 C CA . THR A 1 89 ? 8.961 -3.222 6.287 1.00 86.94 89 THR A CA 1
ATOM 716 C C . THR A 1 89 ? 7.716 -3.586 7.078 1.00 86.94 89 THR A C 1
ATOM 718 O O . THR A 1 89 ? 7.790 -3.853 8.281 1.00 86.94 89 THR A O 1
ATOM 721 N N . LEU A 1 90 ? 6.583 -3.670 6.388 1.00 88.19 90 LEU A N 1
ATOM 722 C CA . LEU A 1 90 ? 5.300 -4.155 6.892 1.00 88.19 90 LEU A CA 1
ATOM 723 C C . LEU A 1 90 ? 4.836 -5.335 6.036 1.00 88.19 90 LEU A C 1
ATOM 725 O O . LEU A 1 90 ? 5.090 -5.358 4.831 1.00 88.19 90 LEU A O 1
ATOM 729 N N . GLY A 1 91 ? 4.173 -6.313 6.654 1.00 88.19 91 GLY A N 1
ATOM 730 C CA . GLY A 1 91 ? 3.588 -7.433 5.919 1.00 88.19 91 GLY A CA 1
ATOM 731 C C . GLY A 1 91 ? 2.539 -6.948 4.919 1.00 88.19 91 GLY A C 1
ATOM 732 O O . GLY A 1 91 ? 1.816 -5.985 5.190 1.00 88.19 91 GLY A O 1
ATOM 733 N N . LEU A 1 92 ? 2.432 -7.623 3.773 1.00 87.69 92 LEU A N 1
ATOM 734 C CA . LEU A 1 92 ? 1.529 -7.227 2.689 1.00 87.69 92 LEU A CA 1
ATOM 735 C C . LEU A 1 92 ? 0.079 -7.025 3.151 1.00 87.69 92 LEU A C 1
ATOM 737 O O . LEU A 1 92 ? -0.563 -6.036 2.806 1.00 87.69 92 LEU A O 1
ATOM 741 N N . ARG A 1 93 ? -0.424 -7.938 3.986 1.00 88.50 93 ARG A N 1
ATOM 742 C CA . ARG A 1 93 ? -1.785 -7.872 4.534 1.00 88.50 93 ARG A CA 1
ATOM 743 C C . ARG A 1 93 ? -2.017 -6.601 5.353 1.00 88.50 93 ARG A C 1
ATOM 745 O O . ARG A 1 93 ? -3.047 -5.951 5.205 1.00 88.50 93 ARG A O 1
ATOM 752 N N . ASP A 1 94 ? -1.070 -6.252 6.214 1.00 88.00 94 ASP A N 1
ATOM 753 C CA . ASP A 1 94 ? -1.162 -5.050 7.041 1.00 88.00 94 ASP A CA 1
ATOM 754 C C . ASP A 1 94 ? -1.020 -3.778 6.208 1.00 88.00 94 ASP A C 1
ATOM 756 O O . ASP A 1 94 ? -1.694 -2.786 6.480 1.00 88.00 94 ASP A O 1
ATOM 760 N N . PHE A 1 95 ? -0.196 -3.819 5.162 1.00 87.31 95 PHE A N 1
ATOM 761 C CA . PHE A 1 95 ? -0.102 -2.736 4.194 1.00 87.31 95 PHE A CA 1
ATOM 762 C C . PHE A 1 95 ? -1.443 -2.483 3.495 1.00 87.31 95 PHE A C 1
ATOM 764 O O . PHE A 1 95 ? -1.917 -1.349 3.502 1.00 87.31 95 PHE A O 1
ATOM 771 N N . VAL A 1 96 ? -2.102 -3.523 2.973 1.00 88.75 96 VAL A N 1
ATOM 772 C CA . VAL A 1 96 ? -3.417 -3.383 2.321 1.00 88.75 96 VAL A CA 1
ATOM 773 C C . VAL A 1 96 ? -4.450 -2.789 3.279 1.00 88.75 96 VAL A C 1
ATOM 775 O O . VAL A 1 96 ? -5.174 -1.868 2.903 1.00 88.75 96 VAL A O 1
ATOM 778 N N . LYS A 1 97 ? -4.490 -3.245 4.538 1.00 89.06 97 LYS A N 1
ATOM 779 C CA . LYS A 1 97 ? -5.394 -2.689 5.565 1.00 89.06 97 LYS A CA 1
ATOM 780 C C . LYS A 1 97 ? -5.140 -1.209 5.815 1.00 89.06 97 LYS A C 1
ATOM 782 O O . LYS A 1 97 ? -6.078 -0.431 5.945 1.00 89.06 97 LYS A O 1
ATOM 787 N N . LEU A 1 98 ? -3.874 -0.820 5.860 1.00 87.25 98 LEU A N 1
ATOM 788 C CA . LEU A 1 98 ? -3.463 0.551 6.107 1.00 87.25 98 LEU A CA 1
ATOM 789 C C . LEU A 1 98 ? -3.807 1.476 4.933 1.00 87.25 98 LEU A C 1
ATOM 791 O O . LEU A 1 98 ? -4.373 2.542 5.160 1.00 87.25 98 LEU A O 1
ATOM 795 N N . VAL A 1 99 ? -3.569 1.045 3.691 1.00 88.56 99 VAL A N 1
ATOM 796 C CA . VAL A 1 99 ? -4.016 1.779 2.494 1.00 88.56 99 VAL A CA 1
ATOM 797 C C . VAL A 1 99 ? -5.545 1.875 2.467 1.00 88.56 99 VAL A C 1
ATOM 799 O O . VAL A 1 99 ? -6.088 2.951 2.239 1.00 88.56 99 VAL A O 1
ATOM 802 N N . THR A 1 100 ? -6.248 0.785 2.784 1.00 88.69 100 THR A N 1
ATOM 803 C CA . THR A 1 100 ? -7.720 0.764 2.872 1.00 88.69 100 THR A CA 1
ATOM 804 C C . THR A 1 100 ? -8.242 1.745 3.915 1.00 88.69 100 THR A C 1
ATOM 806 O O . THR A 1 100 ? -9.206 2.466 3.666 1.00 88.69 100 THR A O 1
ATOM 809 N N . TYR A 1 101 ? -7.596 1.824 5.076 1.00 87.50 101 TYR A N 1
ATOM 810 C CA . TYR A 1 101 ? -7.958 2.772 6.123 1.00 87.50 101 TYR A CA 1
ATOM 811 C C . TYR A 1 101 ? -7.746 4.225 5.683 1.00 87.50 101 TYR A C 1
ATOM 813 O O . TYR A 1 101 ? -8.637 5.053 5.858 1.00 87.50 101 TYR A O 1
ATOM 821 N N . GLU A 1 102 ? -6.608 4.537 5.058 1.00 87.19 102 GLU A N 1
ATOM 822 C CA . GLU A 1 102 ? -6.338 5.870 4.500 1.00 87.19 102 GLU A CA 1
ATOM 823 C C . GLU A 1 102 ? -7.365 6.258 3.427 1.00 87.19 102 GLU A C 1
ATOM 825 O O . GLU A 1 102 ? -7.886 7.374 3.428 1.00 87.19 102 GLU A O 1
ATOM 830 N N . ALA A 1 103 ? -7.717 5.316 2.555 1.00 88.00 103 ALA A N 1
ATOM 831 C CA . ALA A 1 103 ? -8.710 5.513 1.511 1.00 88.00 103 ALA A CA 1
ATOM 832 C C . ALA A 1 103 ? -10.120 5.757 2.069 1.00 88.00 103 ALA A C 1
ATOM 834 O O . ALA A 1 103 ? -10.830 6.648 1.614 1.00 88.00 103 ALA A O 1
ATOM 835 N N . THR A 1 104 ? -10.540 4.977 3.062 1.00 84.88 104 THR A N 1
ATOM 836 C CA . THR A 1 104 ? -11.930 4.986 3.540 1.00 84.88 104 THR A CA 1
ATOM 837 C C . THR A 1 104 ? -12.178 6.026 4.625 1.00 84.88 104 THR A C 1
ATOM 839 O O . THR A 1 104 ? -13.151 6.776 4.542 1.00 84.88 104 THR A O 1
ATOM 842 N N . VAL A 1 105 ? -11.300 6.100 5.627 1.00 84.81 105 VAL A N 1
ATOM 843 C CA . VAL A 1 105 ? -11.479 6.966 6.801 1.00 84.81 105 VAL A CA 1
ATOM 844 C C . VAL A 1 105 ? -11.016 8.386 6.516 1.00 84.81 105 VAL A C 1
ATOM 846 O O . VAL A 1 105 ? -11.722 9.329 6.858 1.00 84.81 105 VAL A O 1
ATOM 849 N N . TYR A 1 106 ? -9.863 8.548 5.861 1.00 84.56 106 TYR A N 1
ATOM 850 C CA . TYR A 1 106 ? -9.332 9.876 5.532 1.00 84.56 106 TYR A CA 1
ATOM 851 C C . TYR A 1 106 ? -9.699 10.364 4.142 1.00 84.56 106 TYR A C 1
ATOM 853 O O . TYR A 1 106 ? -9.336 11.485 3.796 1.00 84.56 106 TYR A O 1
ATOM 861 N N . ARG A 1 107 ? -10.394 9.544 3.341 1.00 84.50 107 ARG A N 1
ATOM 862 C CA . ARG A 1 107 ? -10.692 9.866 1.938 1.00 84.50 107 ARG A CA 1
ATOM 863 C C . ARG A 1 107 ? -9.426 10.284 1.185 1.00 84.50 107 ARG A C 1
ATOM 865 O O . ARG A 1 107 ? -9.451 11.179 0.346 1.00 84.50 107 ARG A O 1
ATOM 872 N N . ASN A 1 108 ? -8.297 9.646 1.507 1.00 87.12 108 ASN A N 1
ATOM 873 C CA . ASN A 1 108 ? -7.017 9.962 0.892 1.00 87.12 108 ASN A CA 1
ATOM 874 C C . ASN A 1 108 ? -7.037 9.490 -0.568 1.00 87.12 108 ASN A C 1
ATOM 876 O O . ASN A 1 108 ? -7.005 8.289 -0.839 1.00 87.12 108 ASN A O 1
ATOM 880 N N . MET A 1 109 ? -7.074 10.438 -1.507 1.00 84.00 109 MET A N 1
ATOM 881 C CA . MET A 1 109 ? -7.157 10.141 -2.943 1.00 84.00 109 MET A CA 1
ATOM 882 C C . MET A 1 109 ? -6.000 9.295 -3.450 1.00 84.00 109 MET A C 1
ATOM 884 O O . MET A 1 109 ? -6.214 8.386 -4.247 1.00 84.00 109 MET A O 1
ATOM 888 N N . LYS A 1 110 ? -4.792 9.502 -2.920 1.00 85.31 110 LYS A N 1
ATOM 889 C CA . LYS A 1 110 ? -3.621 8.701 -3.298 1.00 85.31 110 LYS A CA 1
ATOM 890 C C . LYS A 1 110 ? -3.801 7.242 -2.883 1.00 85.31 110 LYS A C 1
ATOM 892 O O . LYS A 1 110 ? -3.440 6.342 -3.633 1.00 85.31 110 LYS A O 1
ATOM 897 N N . ALA A 1 111 ? -4.409 7.001 -1.720 1.00 88.56 111 ALA A N 1
ATOM 898 C CA . ALA A 1 111 ? -4.727 5.653 -1.262 1.00 88.56 111 ALA A CA 1
ATOM 899 C C . ALA A 1 111 ? -5.861 5.017 -2.081 1.00 88.56 111 ALA A C 1
ATOM 901 O O . ALA A 1 111 ? -5.781 3.837 -2.401 1.00 88.56 111 ALA A O 1
ATOM 902 N N . ILE A 1 112 ? -6.886 5.788 -2.455 1.00 86.81 112 ILE A N 1
ATOM 903 C CA . ILE A 1 112 ? -7.995 5.300 -3.291 1.00 86.81 112 ILE A CA 1
ATOM 904 C C . ILE A 1 112 ? -7.500 4.892 -4.680 1.00 86.81 112 ILE A C 1
ATOM 906 O O . ILE A 1 112 ? -7.785 3.781 -5.121 1.00 86.81 112 ILE A O 1
ATOM 910 N N . ILE A 1 113 ? -6.693 5.734 -5.323 1.00 85.31 113 ILE A N 1
ATOM 911 C CA . ILE A 1 113 ? -6.081 5.426 -6.621 1.00 85.31 113 ILE A CA 1
ATOM 912 C C . ILE A 1 113 ? -5.191 4.188 -6.514 1.00 85.31 113 ILE A C 1
ATOM 914 O O . ILE A 1 113 ? -5.250 3.303 -7.362 1.00 85.31 113 ILE A O 1
ATOM 918 N N . LEU A 1 114 ? -4.418 4.067 -5.434 1.00 86.12 114 LEU A N 1
ATOM 919 C CA . LEU A 1 114 ? -3.588 2.889 -5.205 1.00 86.12 114 LEU A CA 1
ATOM 920 C C . LEU A 1 114 ? -4.420 1.603 -5.058 1.00 86.12 114 LEU A C 1
ATOM 922 O O . LEU A 1 114 ? -4.033 0.563 -5.587 1.00 86.12 114 LEU A O 1
ATOM 926 N N . LEU A 1 115 ? -5.575 1.665 -4.387 1.00 87.94 115 LEU A N 1
ATOM 927 C CA . LEU A 1 115 ? -6.496 0.529 -4.304 1.00 87.94 115 LEU A CA 1
ATOM 928 C C . LEU A 1 115 ? -7.113 0.182 -5.657 1.00 87.94 115 LEU A C 1
ATOM 930 O O . LEU A 1 115 ? -7.222 -1.002 -5.954 1.00 87.94 115 LEU A O 1
ATOM 934 N N . ALA A 1 116 ? -7.477 1.172 -6.477 1.00 85.56 116 ALA A N 1
ATOM 935 C CA . ALA A 1 116 ? -8.006 0.933 -7.820 1.00 85.56 116 ALA A CA 1
ATOM 936 C C . ALA A 1 116 ? -6.986 0.181 -8.691 1.00 85.56 116 ALA A C 1
ATOM 938 O O . ALA A 1 116 ? -7.294 -0.862 -9.264 1.00 85.56 116 ALA A O 1
ATOM 939 N N . VAL A 1 117 ? -5.727 0.628 -8.674 1.00 86.00 117 VAL A N 1
ATOM 940 C CA . VAL A 1 117 ? -4.610 -0.045 -9.357 1.00 86.00 117 VAL A CA 1
ATOM 941 C C . VAL A 1 117 ? -4.444 -1.490 -8.879 1.00 86.00 117 VAL A C 1
ATOM 943 O O . VAL A 1 117 ? -4.237 -2.397 -9.692 1.00 86.00 117 VAL A O 1
ATOM 946 N N . PHE A 1 118 ? -4.514 -1.715 -7.562 1.00 87.38 118 PHE A N 1
ATOM 947 C CA . PHE A 1 118 ? -4.387 -3.047 -6.968 1.00 87.38 118 PHE A CA 1
ATOM 948 C C . PHE A 1 118 ? -5.563 -3.957 -7.299 1.00 87.38 118 PHE A C 1
ATOM 950 O O . PHE A 1 118 ? -5.336 -5.142 -7.525 1.00 87.38 118 PHE A O 1
ATOM 957 N N . ALA A 1 119 ? -6.783 -3.424 -7.335 1.00 85.00 119 ALA A N 1
ATOM 958 C CA . ALA A 1 119 ? -7.977 -4.174 -7.701 1.00 85.00 119 ALA A CA 1
ATOM 959 C C . ALA A 1 119 ? -7.923 -4.610 -9.170 1.00 85.00 119 ALA A C 1
ATOM 961 O O . ALA A 1 119 ? -8.170 -5.770 -9.474 1.00 85.00 119 ALA A O 1
ATOM 962 N N . GLU A 1 120 ? -7.519 -3.710 -10.067 1.00 85.12 120 GLU A N 1
ATOM 963 C CA . GLU A 1 120 ? -7.482 -3.994 -11.502 1.00 85.12 120 GLU A CA 1
ATOM 964 C C . GLU A 1 120 ? -6.327 -4.930 -11.899 1.00 85.12 120 GLU A C 1
ATOM 966 O O . GLU A 1 120 ? -6.442 -5.727 -12.824 1.00 85.12 120 GLU A O 1
ATOM 971 N N . THR A 1 121 ? -5.174 -4.823 -11.232 1.00 86.19 121 THR A N 1
ATOM 972 C CA . THR A 1 121 ? -3.970 -5.591 -11.609 1.00 86.19 121 THR A CA 1
ATOM 973 C C . THR A 1 121 ? -3.781 -6.855 -10.771 1.00 86.19 121 THR A C 1
ATOM 975 O O . THR A 1 121 ? -3.183 -7.827 -11.232 1.00 86.19 121 THR A O 1
ATOM 978 N N . GLY A 1 122 ? -4.245 -6.834 -9.524 1.00 87.81 122 GLY A N 1
ATOM 979 C CA . GLY A 1 122 ? -3.828 -7.764 -8.485 1.00 87.81 122 GLY A CA 1
ATOM 980 C C . GLY A 1 122 ? -2.501 -7.336 -7.852 1.00 87.81 122 GLY A C 1
ATOM 981 O O . GLY A 1 122 ? -1.461 -7.248 -8.509 1.00 87.81 122 GLY A O 1
ATOM 982 N N . ILE A 1 123 ? -2.514 -7.102 -6.538 1.00 85.88 123 ILE A N 1
ATOM 983 C CA . ILE A 1 123 ? -1.310 -6.728 -5.779 1.00 85.88 123 ILE A CA 1
ATOM 984 C C . ILE A 1 123 ? -0.220 -7.810 -5.831 1.00 85.88 123 ILE A C 1
ATOM 986 O O . ILE A 1 123 ? 0.967 -7.496 -5.833 1.00 85.88 123 ILE A O 1
ATOM 990 N N . GLU A 1 124 ? -0.602 -9.085 -5.909 1.00 84.31 124 GLU A N 1
ATOM 991 C CA . GLU A 1 124 ? 0.352 -10.196 -5.963 1.00 84.31 124 GLU A CA 1
ATOM 992 C C . GLU A 1 124 ? 1.144 -10.209 -7.265 1.00 84.31 124 GLU A C 1
ATOM 994 O O . GLU A 1 124 ? 2.366 -10.348 -7.214 1.00 84.31 124 GLU A O 1
ATOM 999 N N . LYS A 1 125 ? 0.472 -9.957 -8.394 1.00 85.81 125 LYS A N 1
ATOM 1000 C CA . LYS A 1 125 ? 1.098 -9.830 -9.712 1.00 85.81 125 LYS A CA 1
ATOM 1001 C C . LYS A 1 125 ? 2.094 -8.674 -9.747 1.00 85.81 125 LYS A C 1
ATOM 1003 O O . LYS A 1 125 ? 3.219 -8.851 -10.195 1.00 85.81 125 LYS A O 1
ATOM 1008 N N . ILE A 1 126 ? 1.711 -7.516 -9.201 1.00 85.19 126 ILE A N 1
ATOM 1009 C CA . ILE A 1 126 ? 2.600 -6.347 -9.075 1.00 85.19 126 ILE A CA 1
ATOM 1010 C C . ILE A 1 126 ? 3.883 -6.713 -8.324 1.00 85.19 126 ILE A C 1
ATOM 1012 O O . ILE A 1 126 ? 4.983 -6.342 -8.736 1.00 85.19 126 ILE A O 1
ATOM 1016 N N . LEU A 1 127 ? 3.746 -7.435 -7.212 1.00 83.50 127 LEU A N 1
ATOM 1017 C CA . LEU A 1 127 ? 4.889 -7.852 -6.410 1.00 83.50 127 LEU A CA 1
ATOM 1018 C C . LEU A 1 127 ? 5.730 -8.910 -7.119 1.00 83.50 127 LEU A C 1
ATOM 1020 O O . LEU A 1 127 ? 6.949 -8.841 -7.059 1.00 83.50 127 LEU A O 1
ATOM 1024 N N . GLU A 1 128 ? 5.109 -9.869 -7.797 1.00 84.88 128 GLU A N 1
ATOM 1025 C CA . GLU A 1 128 ? 5.816 -10.882 -8.586 1.00 84.88 128 GLU A CA 1
ATOM 1026 C C . GLU A 1 128 ? 6.612 -10.267 -9.728 1.00 84.88 128 GLU A C 1
ATOM 1028 O O . GLU A 1 128 ? 7.768 -10.639 -9.929 1.00 84.88 128 GLU A O 1
ATOM 1033 N N . ASP A 1 129 ? 6.034 -9.292 -10.427 1.00 84.50 129 ASP A N 1
ATOM 1034 C CA . ASP A 1 129 ? 6.726 -8.530 -11.459 1.00 84.50 129 ASP A CA 1
ATOM 1035 C C . ASP A 1 129 ? 7.919 -7.776 -10.867 1.00 84.50 129 ASP A C 1
ATOM 1037 O O . ASP A 1 129 ? 9.033 -7.906 -11.378 1.00 84.50 129 ASP A O 1
ATOM 1041 N N . ALA A 1 130 ? 7.722 -7.083 -9.740 1.00 80.31 130 ALA A N 1
ATOM 1042 C CA . ALA A 1 130 ? 8.793 -6.378 -9.041 1.00 80.31 130 ALA A CA 1
ATOM 1043 C C . ALA A 1 130 ? 9.921 -7.323 -8.583 1.00 80.31 130 ALA A C 1
ATOM 1045 O O . ALA A 1 130 ? 11.096 -7.017 -8.785 1.00 80.31 130 ALA A O 1
ATOM 1046 N N . PHE A 1 131 ? 9.583 -8.483 -8.009 1.00 77.94 131 PHE A N 1
ATOM 1047 C CA . PHE A 1 131 ? 10.558 -9.480 -7.551 1.00 77.94 131 PHE A CA 1
ATOM 1048 C C . PHE A 1 131 ? 11.293 -10.173 -8.693 1.00 77.94 131 PHE A C 1
ATOM 1050 O O . PHE A 1 131 ? 12.459 -10.524 -8.542 1.00 77.94 131 PHE A O 1
ATOM 1057 N N . SER A 1 132 ? 10.635 -10.343 -9.837 1.00 81.62 132 SER A N 1
ATOM 1058 C CA . SER A 1 132 ? 11.231 -10.949 -11.031 1.00 81.62 132 SER A CA 1
ATOM 1059 C C . SER A 1 132 ? 12.064 -9.954 -11.847 1.00 81.62 132 SER A C 1
ATOM 1061 O O . SER A 1 132 ? 12.527 -10.293 -12.933 1.00 81.62 132 SER A O 1
ATOM 1063 N N . GLY A 1 133 ? 12.215 -8.709 -11.375 1.00 77.88 133 GLY A N 1
ATOM 1064 C CA . GLY A 1 133 ? 12.903 -7.642 -12.103 1.00 77.88 133 GLY A CA 1
ATOM 1065 C C . GLY A 1 133 ? 12.169 -7.180 -13.366 1.00 77.88 133 GLY A C 1
ATOM 1066 O O . GLY A 1 133 ? 12.753 -6.471 -14.186 1.00 77.88 133 GLY A O 1
ATOM 1067 N N . ARG A 1 134 ? 10.897 -7.566 -13.544 1.00 81.88 134 ARG A N 1
ATOM 1068 C CA . ARG A 1 134 ? 10.068 -7.089 -14.653 1.00 81.88 134 ARG A CA 1
ATOM 1069 C C . ARG A 1 134 ? 9.689 -5.632 -14.420 1.00 81.88 134 ARG A C 1
ATOM 1071 O O . ARG A 1 134 ? 9.593 -5.157 -13.287 1.00 81.88 134 ARG A O 1
ATOM 1078 N N . SER A 1 135 ? 9.473 -4.907 -15.515 1.00 81.94 135 SER A N 1
ATOM 1079 C CA . SER A 1 135 ? 9.019 -3.526 -15.405 1.00 81.94 135 SER A CA 1
ATOM 1080 C C . SER A 1 135 ? 7.626 -3.474 -14.779 1.00 81.94 135 SER A C 1
ATOM 1082 O O . SER A 1 135 ? 6.706 -4.161 -15.215 1.00 81.94 135 SER A O 1
ATOM 1084 N N . ILE A 1 136 ? 7.489 -2.612 -13.774 1.00 81.69 136 ILE A N 1
ATOM 1085 C CA . ILE A 1 136 ? 6.216 -2.249 -13.148 1.00 81.69 136 ILE A CA 1
ATOM 1086 C C . ILE A 1 136 ? 5.720 -0.884 -13.642 1.00 81.69 136 ILE A C 1
ATOM 1088 O O . ILE A 1 136 ? 4.870 -0.269 -13.007 1.00 81.69 136 ILE A O 1
ATOM 1092 N N . ASP A 1 137 ? 6.271 -0.369 -14.744 1.00 81.56 137 ASP A N 1
ATOM 1093 C CA . ASP A 1 137 ? 5.959 0.984 -15.220 1.00 81.56 137 ASP A CA 1
ATOM 1094 C C . ASP A 1 137 ? 4.503 1.113 -15.688 1.00 81.56 137 ASP A C 1
ATOM 1096 O O . ASP A 1 137 ? 3.926 2.185 -15.558 1.00 81.56 137 ASP A O 1
ATOM 1100 N N . PHE A 1 138 ? 3.853 0.008 -16.068 1.00 83.00 138 PHE A N 1
ATOM 1101 C CA . PHE A 1 138 ? 2.414 -0.024 -16.363 1.00 83.00 138 PHE A CA 1
ATOM 1102 C C . PHE A 1 138 ? 1.543 0.432 -15.170 1.00 83.00 138 PHE A C 1
ATOM 1104 O O . PHE A 1 138 ? 0.409 0.874 -15.349 1.00 83.00 138 PHE A O 1
ATOM 1111 N N . ILE A 1 139 ? 2.051 0.328 -13.933 1.00 81.00 139 ILE A N 1
ATOM 1112 C CA . ILE A 1 139 ? 1.372 0.849 -12.738 1.00 81.00 139 ILE A CA 1
ATOM 1113 C C . ILE A 1 139 ? 1.274 2.371 -12.810 1.00 81.00 139 ILE A C 1
ATOM 1115 O O . ILE A 1 139 ? 0.280 2.939 -12.366 1.00 81.00 139 ILE A O 1
ATOM 1119 N N . LEU A 1 140 ? 2.285 3.033 -13.374 1.00 75.81 140 LEU A N 1
ATOM 1120 C CA . LEU A 1 140 ? 2.287 4.482 -13.542 1.00 75.81 140 LEU A CA 1
ATOM 1121 C C . LEU A 1 140 ? 1.183 4.908 -14.501 1.00 75.81 140 LEU A C 1
ATOM 1123 O O . LEU A 1 140 ? 0.436 5.820 -14.163 1.00 75.81 140 LEU A O 1
ATOM 1127 N N . ASP A 1 141 ? 1.027 4.211 -15.625 1.00 81.69 141 ASP A N 1
ATOM 1128 C CA . ASP A 1 141 ? -0.028 4.507 -16.598 1.00 81.69 141 ASP A CA 1
ATOM 1129 C C . ASP A 1 141 ? -1.414 4.404 -15.954 1.00 81.69 141 ASP A C 1
ATOM 1131 O O . ASP A 1 141 ? -2.249 5.293 -16.116 1.00 81.69 141 ASP A O 1
ATOM 1135 N N . LYS A 1 142 ? -1.627 3.373 -15.128 1.00 84.44 142 LYS A N 1
ATOM 1136 C CA . LYS A 1 142 ? -2.865 3.200 -14.358 1.00 84.44 142 LYS A CA 1
ATOM 1137 C C . LYS A 1 142 ? -3.068 4.312 -13.338 1.00 84.44 142 LYS A C 1
ATOM 1139 O O . LYS A 1 142 ? -4.154 4.865 -13.245 1.00 84.44 142 LYS A O 1
ATOM 1144 N N . ILE A 1 143 ? -2.040 4.677 -12.577 1.00 79.88 143 ILE A N 1
ATOM 1145 C CA . ILE A 1 143 ? -2.148 5.769 -11.602 1.00 79.88 143 ILE A CA 1
ATOM 1146 C C . ILE A 1 143 ? -2.470 7.092 -12.296 1.00 79.88 143 ILE A C 1
ATOM 1148 O O . ILE A 1 143 ? -3.327 7.826 -11.811 1.00 79.88 143 ILE A O 1
ATOM 1152 N N . VAL A 1 144 ? -1.806 7.395 -13.416 1.00 79.88 144 VAL A N 1
ATOM 1153 C CA . VAL A 1 144 ? -2.091 8.592 -14.215 1.00 79.88 144 VAL A CA 1
ATOM 1154 C C . VAL A 1 144 ? -3.536 8.551 -14.695 1.00 79.88 144 VAL A C 1
ATOM 1156 O O . VAL A 1 144 ? -4.261 9.520 -14.479 1.00 79.88 144 VAL A O 1
ATOM 1159 N N . HIS A 1 145 ? -3.980 7.422 -15.246 1.00 84.06 145 HIS A N 1
ATOM 1160 C CA . HIS A 1 145 ? -5.364 7.224 -15.664 1.00 84.06 145 HIS A CA 1
ATOM 1161 C C . HIS A 1 145 ? -6.356 7.502 -14.521 1.00 84.06 145 HIS A C 1
ATOM 1163 O O . HIS A 1 145 ? -7.217 8.367 -14.652 1.00 84.06 145 HIS A O 1
ATOM 1169 N N . TYR A 1 146 ? -6.184 6.862 -13.363 1.00 82.38 146 TYR A N 1
ATOM 1170 C CA . TYR A 1 146 ? -7.065 7.052 -12.208 1.00 82.38 146 TYR A CA 1
ATOM 1171 C C . TYR A 1 146 ? -6.951 8.445 -11.563 1.00 82.38 146 TYR A C 1
ATOM 1173 O O . TYR A 1 146 ? -7.889 8.897 -10.915 1.00 82.38 146 TYR A O 1
ATOM 1181 N N . SER A 1 147 ? -5.828 9.154 -11.724 1.00 79.31 147 SER A N 1
ATOM 1182 C CA . SER A 1 147 ? -5.684 10.542 -11.252 1.00 79.31 147 SER A CA 1
ATOM 1183 C C . SER A 1 147 ? -6.476 11.542 -12.097 1.00 79.31 147 SER A C 1
ATOM 1185 O O . SER A 1 147 ? -6.854 12.608 -11.616 1.00 79.31 147 SER A O 1
ATOM 1187 N N . GLN A 1 148 ? -6.756 11.196 -13.354 1.00 83.00 148 GLN A N 1
ATOM 1188 C CA . GLN A 1 148 ? -7.543 12.034 -14.254 1.00 83.00 148 GLN A CA 1
ATOM 1189 C C . GLN A 1 148 ? -9.044 11.905 -14.013 1.00 83.00 148 GLN A C 1
ATOM 1191 O O . GLN A 1 148 ? -9.792 12.745 -14.512 1.00 83.00 148 GLN A O 1
ATOM 1196 N N . TRP A 1 149 ? -9.474 10.899 -13.247 1.00 79.19 149 TRP A N 1
ATOM 1197 C CA . TRP A 1 149 ? -10.879 10.717 -12.925 1.00 79.19 149 TRP A CA 1
ATOM 1198 C C . TRP A 1 149 ? -11.457 11.941 -12.229 1.00 79.19 149 TRP A C 1
ATOM 1200 O O . TRP A 1 149 ? -10.832 12.597 -11.392 1.00 79.19 149 TRP A O 1
ATOM 1210 N N . THR A 1 150 ? -12.695 12.223 -12.582 1.00 78.56 150 THR A N 1
ATOM 1211 C CA . THR A 1 150 ? -13.578 13.111 -11.848 1.00 78.56 150 THR A CA 1
ATOM 1212 C C . THR A 1 150 ? -14.100 12.415 -10.593 1.00 78.56 150 THR A C 1
ATOM 1214 O O . THR A 1 150 ? -13.957 11.203 -10.401 1.00 78.56 150 THR A O 1
ATOM 1217 N N . TYR A 1 151 ? -14.702 13.194 -9.698 1.00 72.75 151 TYR A N 1
ATOM 1218 C CA . TYR A 1 151 ? -15.326 12.638 -8.502 1.00 72.75 151 TYR A CA 1
ATOM 1219 C C . TYR A 1 151 ? -16.484 11.693 -8.863 1.00 72.75 151 TYR A C 1
ATOM 1221 O O . TYR A 1 151 ? -16.664 10.658 -8.226 1.00 72.75 151 TYR A O 1
ATOM 1229 N N . GLU A 1 152 ? -17.221 12.021 -9.921 1.00 78.56 152 GLU A N 1
ATOM 1230 C CA . GLU A 1 152 ? -18.359 11.265 -10.438 1.00 78.56 152 GLU A CA 1
ATOM 1231 C C . GLU A 1 152 ? -17.926 9.903 -10.980 1.00 78.56 152 GLU A C 1
ATOM 1233 O O . GLU A 1 152 ? -18.478 8.886 -10.566 1.00 78.56 152 GLU A O 1
ATOM 1238 N N . GLU A 1 153 ? -16.898 9.873 -11.834 1.00 77.69 153 GLU A N 1
ATOM 1239 C CA . GLU A 1 153 ? -16.338 8.627 -12.381 1.00 77.69 153 GLU A CA 1
ATOM 1240 C C . GLU A 1 153 ? -15.810 7.717 -11.264 1.00 77.69 153 GLU A C 1
ATOM 1242 O O . GLU A 1 153 ? -16.015 6.501 -11.276 1.00 77.69 153 GLU A O 1
ATOM 1247 N N . LEU A 1 154 ? -15.182 8.306 -10.242 1.00 72.69 154 LEU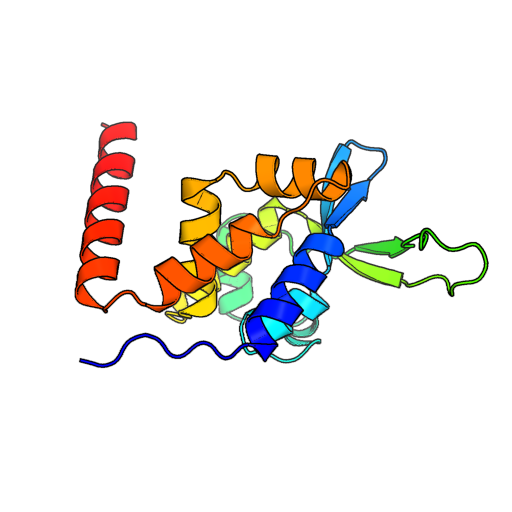 A N 1
ATOM 1248 C CA . LEU A 1 154 ? -14.722 7.558 -9.080 1.00 72.69 154 LEU A CA 1
ATOM 1249 C C . LEU A 1 154 ? -15.887 6.957 -8.279 1.00 72.69 154 LEU A C 1
ATOM 1251 O O . LEU A 1 154 ? -15.823 5.789 -7.891 1.00 72.69 154 LEU A O 1
ATOM 1255 N N . GLU A 1 155 ? -16.938 7.729 -7.996 1.00 74.94 155 GLU A N 1
ATOM 1256 C CA . GLU A 1 155 ? -18.107 7.226 -7.263 1.00 74.94 155 GLU A CA 1
ATOM 1257 C C . GLU A 1 155 ? -18.868 6.158 -8.058 1.00 74.94 155 GLU A C 1
ATOM 1259 O O . GLU A 1 155 ? -19.351 5.201 -7.454 1.00 74.94 155 GLU A O 1
ATOM 1264 N N . GLU A 1 156 ? -18.919 6.255 -9.388 1.00 76.44 156 GLU A N 1
ATOM 1265 C CA . GLU A 1 156 ? -19.528 5.237 -10.249 1.00 76.44 156 GLU A CA 1
ATOM 1266 C C . GLU A 1 156 ? -18.798 3.893 -10.133 1.00 76.44 156 GLU A C 1
ATOM 1268 O O . GLU A 1 156 ? -19.419 2.863 -9.857 1.00 76.44 156 GLU A O 1
ATOM 1273 N N . VAL A 1 157 ? -17.466 3.897 -10.221 1.00 70.25 157 VAL A N 1
ATOM 1274 C CA . VAL A 1 157 ? -16.674 2.667 -10.068 1.00 70.25 157 VAL A CA 1
ATOM 1275 C C . VAL A 1 157 ? -16.734 2.131 -8.638 1.00 70.25 157 VAL A C 1
ATOM 1277 O O . VAL A 1 157 ? -16.830 0.920 -8.424 1.00 70.25 157 VAL A O 1
ATOM 1280 N N . LEU A 1 158 ? -16.733 3.004 -7.627 1.00 67.88 158 LEU A N 1
ATOM 1281 C CA . LEU A 1 158 ? -16.939 2.577 -6.242 1.00 67.88 158 LEU A CA 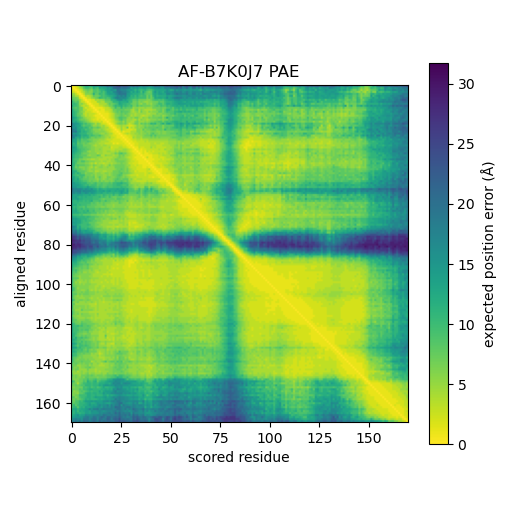1
ATOM 1282 C C . LEU A 1 158 ? -18.329 1.964 -6.038 1.00 67.88 158 LEU A C 1
ATOM 1284 O O . LEU A 1 158 ? -18.455 0.997 -5.283 1.00 67.88 158 LEU A O 1
ATOM 1288 N N . ALA A 1 159 ? -19.365 2.500 -6.682 1.00 73.81 159 ALA A N 1
ATOM 1289 C CA . ALA A 1 159 ? -20.714 1.953 -6.635 1.00 73.81 159 ALA A CA 1
ATOM 1290 C C . ALA A 1 159 ? -20.783 0.577 -7.310 1.00 73.81 159 ALA A C 1
ATOM 1292 O O . ALA A 1 159 ? -21.323 -0.353 -6.705 1.00 73.81 159 ALA A O 1
ATOM 1293 N N . TYR A 1 160 ? -20.169 0.425 -8.487 1.00 70.25 160 TYR A N 1
ATOM 1294 C CA . TYR A 1 160 ? -20.049 -0.852 -9.192 1.00 70.25 160 TYR A CA 1
ATOM 1295 C C . TYR A 1 160 ? -19.344 -1.910 -8.329 1.00 70.25 160 TYR A C 1
ATOM 1297 O O . TYR A 1 160 ? -19.913 -2.963 -8.043 1.00 70.25 160 TYR A O 1
ATOM 1305 N N . ASN A 1 161 ? -18.165 -1.589 -7.788 1.00 63.53 161 ASN A N 1
ATOM 1306 C CA . ASN A 1 161 ? -17.404 -2.506 -6.936 1.00 63.53 161 ASN A CA 1
ATOM 1307 C C . ASN A 1 161 ? -18.173 -2.886 -5.659 1.00 63.53 161 ASN A C 1
ATOM 1309 O O . ASN A 1 161 ? -18.134 -4.034 -5.219 1.00 63.53 161 ASN A O 1
ATOM 1313 N N . ARG A 1 162 ? -18.906 -1.943 -5.046 1.00 73.19 162 ARG A N 1
ATOM 1314 C CA . ARG A 1 162 ? -19.779 -2.248 -3.896 1.00 73.19 162 ARG A CA 1
ATOM 1315 C C . ARG A 1 162 ? -20.895 -3.220 -4.280 1.00 73.19 162 ARG A C 1
ATOM 1317 O O . ARG A 1 162 ? -21.255 -4.055 -3.451 1.00 73.19 162 ARG A O 1
ATOM 1324 N N . ALA A 1 163 ? -21.457 -3.095 -5.480 1.00 73.19 163 ALA A N 1
ATOM 1325 C CA . ALA A 1 163 ? -22.501 -3.986 -5.972 1.00 73.19 163 ALA A CA 1
ATOM 1326 C C . ALA A 1 163 ? -21.958 -5.398 -6.235 1.00 73.19 163 ALA A C 1
ATOM 1328 O O . ALA A 1 163 ? -22.552 -6.357 -5.747 1.00 73.19 163 ALA A O 1
ATOM 1329 N N . GLU A 1 164 ? -20.803 -5.528 -6.893 1.00 64.38 164 GLU A N 1
ATOM 1330 C CA . GLU A 1 164 ? -20.146 -6.827 -7.098 1.00 64.38 164 GLU A CA 1
ATOM 1331 C C . GLU A 1 164 ? -19.791 -7.509 -5.776 1.00 64.38 164 GLU A C 1
ATOM 1333 O O . GLU A 1 164 ? -20.113 -8.678 -5.576 1.00 64.38 164 GLU A O 1
ATOM 1338 N N . VAL A 1 165 ? -19.200 -6.778 -4.824 1.00 64.69 165 VAL A N 1
ATOM 1339 C CA . VAL A 1 165 ? -18.878 -7.340 -3.504 1.00 64.69 165 VAL A CA 1
ATOM 1340 C C . VAL A 1 165 ? -20.139 -7.828 -2.798 1.00 64.69 165 VAL A C 1
ATOM 1342 O O . VAL A 1 165 ? -20.125 -8.911 -2.227 1.00 64.69 165 VAL A O 1
ATOM 1345 N N . ARG A 1 166 ? -21.244 -7.072 -2.845 1.00 74.88 166 ARG A N 1
ATOM 1346 C CA . ARG A 1 166 ? -22.524 -7.529 -2.279 1.00 74.88 166 ARG A CA 1
ATOM 1347 C C . ARG A 1 166 ? -23.028 -8.797 -2.965 1.00 74.88 166 ARG A C 1
ATOM 1349 O O . ARG A 1 166 ? -23.500 -9.686 -2.268 1.00 74.88 166 ARG A O 1
ATOM 1356 N N . ALA A 1 167 ? -22.899 -8.894 -4.287 1.00 77.62 167 ALA A N 1
ATOM 1357 C CA . ALA A 1 167 ? -23.320 -10.064 -5.053 1.00 77.62 167 ALA A CA 1
ATOM 1358 C C . ALA A 1 167 ? -22.511 -11.332 -4.727 1.00 77.62 167 ALA A C 1
ATOM 1360 O O . ALA A 1 167 ? -23.026 -12.426 -4.890 1.00 77.62 167 ALA A O 1
ATOM 1361 N N . LEU A 1 168 ? -21.276 -11.212 -4.228 1.00 70.94 168 LEU A N 1
ATOM 1362 C CA . LEU A 1 168 ? -20.476 -12.366 -3.787 1.00 70.94 168 LEU A CA 1
ATOM 1363 C C . LEU A 1 168 ? -20.926 -12.958 -2.440 1.00 70.94 168 LEU A C 1
ATOM 1365 O O . LEU A 1 168 ? -20.528 -14.071 -2.100 1.00 70.94 168 LEU A O 1
ATOM 1369 N N . TYR A 1 169 ? -21.708 -12.211 -1.655 1.00 69.12 169 TYR A N 1
ATOM 1370 C CA . TYR A 1 169 ? -22.202 -12.622 -0.334 1.00 69.12 169 TYR A CA 1
ATOM 1371 C C . TYR A 1 169 ? -23.719 -12.884 -0.308 1.00 69.12 169 TYR A C 1
ATOM 1373 O O . TYR A 1 169 ? -24.278 -13.086 0.774 1.00 69.12 169 TYR A O 1
ATOM 1381 N N . HIS A 1 170 ? -24.370 -12.878 -1.475 1.00 55.50 170 HIS A N 1
ATOM 1382 C CA . HIS A 1 170 ? -25.773 -13.238 -1.688 1.00 55.50 170 HIS A CA 1
ATOM 1383 C C . HIS A 1 170 ? -25.870 -14.468 -2.589 1.00 55.50 170 HIS A C 1
ATOM 1385 O O . HIS A 1 170 ? -26.790 -15.276 -2.338 1.00 55.50 170 HIS A O 1
#

pLDDT: mean 77.31, std 10.3, range [45.75, 89.06]